Protein AF-A0A811S651-F1 (afdb_monomer)

Organism: NCBI:txid422564

Secondary structure (DSSP, 8-state):
--PPPPPPPTHHHHHHHHHHHHH--HHHHHHHTT-SS--GGG--S-TT----SS-TT----EEETTSS---THHHHS--EEESHHHHHT--TTHHHHHHHHHH-

Sequence (104 aa):
MASPSPPAPQSDSAALLKAFDEARTGVRGLVESGLSSVPALFVHPDPYASAPLAPPGVSIPVVDLSLPAPAAARSWGFFHLVNHHQALGVPEDYPARALDAVRA

pLDDT: mean 79.74, std 15.08, range [36.06, 96.38]

Radius of gyration: 23.21 Å; Cα contacts (8 Å, |Δi|>4): 52; chains: 1; bounding box: 54×46×49 Å

Foldseek 3Di:
DDDDDDDDDPPVLVVVVVVQVVVVPPVVVVVVVPDPDDDPNPDDPCPPPDDPPDDPPDDAAEAEPVDPDDPSCVPPVTHHYPPVCVVVVHDPCVVVVVVVVVVD

Structure (mmCIF, N/CA/C/O backbone):
data_AF-A0A811S651-F1
#
_entry.id   AF-A0A811S651-F1
#
loop_
_atom_site.group_PDB
_atom_site.id
_atom_site.type_symbol
_atom_site.label_atom_id
_atom_site.label_alt_id
_atom_site.label_comp_id
_atom_site.label_asym_id
_atom_site.label_entity_id
_atom_site.label_seq_id
_atom_site.pdbx_PDB_ins_code
_atom_site.Cartn_x
_atom_site.Cartn_y
_atom_site.Cartn_z
_atom_site.occupancy
_atom_site.B_iso_or_equiv
_atom_site.auth_seq_id
_atom_site.auth_comp_id
_atom_site.auth_asym_id
_atom_site.auth_atom_id
_atom_site.pdbx_PDB_model_num
ATOM 1 N N . MET A 1 1 ? -33.398 30.312 25.532 1.00 36.06 1 MET A N 1
ATOM 2 C CA . MET A 1 1 ? -32.119 30.079 26.234 1.00 36.06 1 MET A CA 1
ATOM 3 C C . MET A 1 1 ? -31.648 28.688 25.843 1.00 36.06 1 MET A C 1
ATOM 5 O O . MET A 1 1 ? -32.164 27.722 26.383 1.00 36.06 1 MET A O 1
ATOM 9 N N . ALA A 1 2 ? -30.810 28.572 24.810 1.00 37.16 2 ALA A N 1
ATOM 10 C CA . ALA A 1 2 ? -30.252 27.287 24.390 1.00 37.16 2 ALA A CA 1
ATOM 11 C C . ALA A 1 2 ? -28.944 27.072 25.157 1.00 37.16 2 ALA A C 1
ATOM 13 O O . ALA A 1 2 ? -28.022 27.877 25.035 1.00 37.16 2 ALA A O 1
ATOM 14 N N . SER A 1 3 ? -28.908 26.048 26.004 1.00 37.72 3 SER A N 1
ATOM 15 C CA . SER A 1 3 ? -27.711 25.658 26.746 1.00 37.72 3 SER A CA 1
ATOM 16 C C . SER A 1 3 ? -26.603 25.214 25.778 1.00 37.72 3 SER A C 1
ATOM 18 O O . SER A 1 3 ? -26.912 24.574 24.771 1.00 37.72 3 SER A O 1
ATOM 20 N N . PRO A 1 4 ? -25.325 25.527 26.053 1.00 47.78 4 PRO A N 1
ATOM 21 C CA . PRO A 1 4 ? -24.215 25.089 25.215 1.00 47.78 4 PRO A CA 1
ATOM 22 C C . PRO A 1 4 ? -24.017 23.571 25.329 1.00 47.78 4 PRO A C 1
ATOM 24 O O . PRO A 1 4 ? -24.003 23.014 26.426 1.00 47.78 4 PRO A O 1
ATOM 27 N N . SER A 1 5 ? -23.869 22.910 24.179 1.00 43.56 5 SER A N 1
ATOM 28 C CA . SER A 1 5 ? -23.508 21.492 24.078 1.00 43.56 5 SER A CA 1
ATOM 29 C C . SER A 1 5 ? -22.114 21.257 24.687 1.00 43.56 5 SER A C 1
ATOM 31 O O . SER A 1 5 ? -21.223 22.077 24.446 1.00 43.56 5 SER A O 1
ATOM 33 N N . PRO A 1 6 ? -21.885 20.177 25.458 1.00 52.59 6 PRO A N 1
ATOM 34 C CA . PRO A 1 6 ? -20.571 19.900 26.030 1.00 52.59 6 PRO A CA 1
ATOM 35 C C . PRO A 1 6 ? -19.546 19.563 24.928 1.00 52.59 6 PRO A C 1
ATOM 37 O O . PRO A 1 6 ? -19.910 18.941 23.925 1.00 52.59 6 PRO A O 1
ATOM 40 N N . PRO A 1 7 ? -18.269 19.957 25.091 1.00 48.88 7 PRO A N 1
ATOM 41 C CA . PRO A 1 7 ? -17.207 19.582 24.163 1.00 48.88 7 PRO A CA 1
ATOM 42 C C . PRO A 1 7 ? -16.978 18.062 24.204 1.00 48.88 7 PRO A C 1
ATOM 44 O O . PRO A 1 7 ? -16.914 17.467 25.278 1.00 48.88 7 PRO A O 1
ATOM 47 N N . ALA A 1 8 ? -16.870 17.438 23.028 1.00 48.66 8 ALA A N 1
ATOM 48 C CA . ALA A 1 8 ? -16.589 16.009 22.874 1.00 48.66 8 ALA A CA 1
ATOM 49 C C . ALA A 1 8 ? -15.232 15.613 23.517 1.00 48.66 8 ALA A C 1
ATOM 51 O O . ALA A 1 8 ? -14.325 16.448 23.605 1.00 48.66 8 ALA A O 1
ATOM 52 N N . PRO A 1 9 ? -15.081 14.362 23.990 1.00 45.81 9 PRO A N 1
ATOM 53 C CA . PRO A 1 9 ? -14.119 13.994 25.026 1.00 45.81 9 PRO A CA 1
ATOM 54 C C . PRO A 1 9 ? -12.695 13.806 24.484 1.00 45.81 9 PRO A C 1
ATOM 56 O O . PRO A 1 9 ? -12.425 12.916 23.685 1.00 45.81 9 PRO A O 1
ATOM 59 N N . GLN A 1 10 ? -11.742 14.586 24.998 1.00 50.84 10 GLN A N 1
ATOM 60 C CA . GLN A 1 10 ? -10.304 14.283 24.885 1.00 50.84 10 GLN A CA 1
ATOM 61 C C . GLN A 1 10 ? -9.871 13.118 25.798 1.00 50.84 10 GLN A C 1
ATOM 63 O O . GLN A 1 10 ? -8.796 12.554 25.608 1.00 50.84 10 GLN A O 1
ATOM 68 N N . SER A 1 11 ? -10.702 12.741 26.777 1.00 54.72 11 SER A N 1
ATOM 69 C CA . SER A 1 11 ? -10.440 11.670 27.748 1.00 54.72 11 SER A CA 1
ATOM 70 C C . SER A 1 11 ? -10.438 10.265 27.141 1.00 54.72 11 SER A C 1
ATOM 72 O O . SER A 1 11 ? -9.802 9.367 27.691 1.00 54.72 11 SER A O 1
ATOM 74 N N . ASP A 1 12 ? -11.096 10.072 25.997 1.00 71.31 12 ASP A N 1
ATOM 75 C CA . ASP A 1 12 ? -11.376 8.731 25.477 1.00 71.31 12 ASP A CA 1
ATOM 76 C C . ASP A 1 12 ? -10.252 8.224 24.559 1.00 71.31 12 ASP A C 1
ATOM 78 O O . ASP A 1 12 ? -9.875 7.054 24.621 1.00 71.31 12 ASP A O 1
ATOM 82 N N . SER A 1 13 ? -9.624 9.103 23.769 1.00 79.00 13 SER A N 1
ATOM 83 C CA . SER A 1 13 ? -8.545 8.713 22.847 1.00 79.00 13 SER A CA 1
ATOM 84 C C . SER A 1 13 ? -7.288 8.219 23.567 1.00 79.00 13 SER A C 1
ATOM 86 O O . SER A 1 13 ? -6.671 7.250 23.129 1.00 79.00 13 SER A O 1
ATOM 88 N N . ALA A 1 14 ? -6.914 8.847 24.687 1.00 85.56 14 ALA A N 1
ATOM 89 C CA . ALA A 1 14 ? -5.739 8.445 25.463 1.00 85.56 14 ALA A CA 1
ATOM 90 C C . ALA A 1 14 ? -5.928 7.069 26.129 1.00 85.56 14 ALA A C 1
ATOM 92 O O . ALA A 1 14 ? -4.997 6.264 26.167 1.00 85.56 14 ALA A O 1
ATOM 93 N N . ALA A 1 15 ? -7.138 6.777 26.617 1.00 86.81 15 ALA A N 1
ATOM 94 C CA . ALA A 1 15 ? -7.475 5.473 27.180 1.00 86.81 15 ALA A CA 1
ATOM 95 C C . ALA A 1 15 ? -7.492 4.373 26.104 1.00 86.81 15 ALA A C 1
ATOM 97 O O . ALA A 1 15 ? -6.963 3.287 26.334 1.00 86.81 15 ALA A O 1
ATOM 98 N N . LEU A 1 16 ? -8.035 4.669 24.916 1.00 84.62 16 LEU A N 1
ATOM 99 C CA . LEU A 1 16 ? -8.029 3.753 23.770 1.00 84.62 16 LEU A CA 1
ATOM 100 C C . LEU A 1 16 ? -6.608 3.436 23.287 1.00 84.62 16 LEU A C 1
ATOM 102 O O . LEU A 1 16 ? -6.308 2.273 23.027 1.00 84.62 16 LEU A O 1
ATOM 106 N N . LEU A 1 17 ? -5.731 4.442 23.205 1.00 88.62 17 LEU A N 1
ATOM 107 C CA . LEU A 1 17 ? -4.323 4.246 22.850 1.00 88.62 17 LEU A CA 1
ATOM 108 C C . LEU A 1 17 ? -3.613 3.353 23.869 1.00 88.62 17 LEU A C 1
ATOM 110 O O . LEU A 1 17 ? -2.964 2.384 23.491 1.00 88.62 17 LEU A O 1
ATOM 114 N N . LYS A 1 18 ? -3.804 3.626 25.163 1.00 90.38 18 LYS A N 1
ATOM 115 C CA . LYS A 1 18 ? -3.219 2.807 26.225 1.00 90.38 18 LYS A CA 1
ATOM 116 C C . LYS A 1 18 ? -3.680 1.349 26.143 1.00 90.38 18 LYS A C 1
ATOM 118 O O . LYS A 1 18 ? -2.847 0.453 26.204 1.00 90.38 18 LYS A O 1
ATOM 123 N N . ALA A 1 19 ? -4.981 1.109 25.975 1.00 87.75 19 ALA A N 1
ATOM 124 C CA . ALA A 1 19 ? -5.522 -0.243 25.854 1.00 87.75 19 ALA A CA 1
ATOM 125 C C . ALA A 1 19 ? -4.991 -0.976 24.607 1.00 87.75 19 ALA A C 1
ATOM 127 O O . ALA A 1 19 ? -4.708 -2.173 24.666 1.00 87.75 19 ALA A O 1
ATOM 1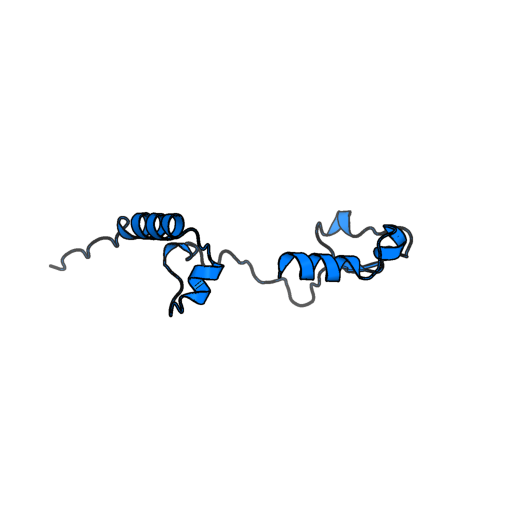28 N N . PHE A 1 20 ? -4.822 -0.261 23.491 1.00 89.88 20 PHE A N 1
ATOM 129 C CA . PHE A 1 20 ? -4.220 -0.800 22.272 1.00 89.88 20 PHE A CA 1
ATOM 130 C C . PHE A 1 20 ? -2.748 -1.191 22.480 1.00 89.88 20 PHE A C 1
ATOM 132 O O . PHE A 1 20 ? -2.353 -2.308 22.137 1.00 89.88 20 PHE A O 1
ATOM 139 N N . ASP A 1 21 ? -1.956 -0.312 23.096 1.00 91.38 21 ASP A N 1
ATOM 140 C CA . ASP A 1 21 ? -0.542 -0.566 23.386 1.00 91.38 21 ASP A CA 1
ATOM 141 C C . ASP A 1 21 ? -0.363 -1.718 24.393 1.00 91.38 21 ASP A C 1
ATOM 143 O O . ASP A 1 21 ? 0.528 -2.557 24.236 1.00 91.38 21 ASP A O 1
ATOM 147 N N . GLU A 1 22 ? -1.229 -1.803 25.409 1.00 94.25 22 GLU A N 1
ATOM 148 C CA . GLU A 1 22 ? -1.232 -2.882 26.407 1.00 94.25 22 GLU A CA 1
ATOM 149 C C . GLU A 1 22 ? -1.606 -4.242 25.806 1.00 94.25 22 GLU A C 1
ATOM 151 O O . GLU A 1 22 ? -1.046 -5.259 26.222 1.00 94.25 22 GLU A O 1
ATOM 156 N N . ALA A 1 23 ? -2.489 -4.275 24.801 1.00 90.50 23 ALA A N 1
ATOM 157 C CA . ALA A 1 23 ? -2.843 -5.508 24.103 1.00 90.50 23 ALA A CA 1
ATOM 158 C C . ALA A 1 23 ? -1.646 -6.116 23.352 1.00 90.50 23 ALA A C 1
ATOM 160 O O . ALA A 1 23 ? -1.577 -7.335 23.202 1.00 90.50 23 ALA A O 1
ATOM 161 N N . ARG A 1 24 ? -0.691 -5.291 22.888 1.00 91.50 24 ARG A N 1
ATOM 162 C CA . ARG A 1 24 ? 0.521 -5.710 22.147 1.00 91.50 24 ARG A CA 1
ATOM 163 C C . ARG A 1 24 ? 0.252 -6.608 20.931 1.00 91.50 24 ARG A C 1
ATOM 165 O O . ARG A 1 24 ? 1.141 -7.319 20.470 1.00 91.50 24 ARG A O 1
ATOM 172 N N . THR A 1 25 ? -0.961 -6.568 20.393 1.00 90.06 25 THR A N 1
ATOM 173 C CA . THR A 1 25 ? -1.385 -7.368 19.236 1.00 90.06 25 THR A CA 1
ATOM 174 C C . THR A 1 25 ? -1.236 -6.620 17.907 1.00 90.06 25 THR A C 1
ATOM 176 O O . THR A 1 25 ? -1.318 -7.220 16.833 1.00 90.06 25 THR A O 1
ATOM 179 N N . GLY A 1 26 ? -1.014 -5.303 17.969 1.00 90.31 26 GLY A N 1
ATOM 180 C CA . GLY A 1 26 ? -0.958 -4.426 16.804 1.00 90.31 26 GLY A CA 1
ATOM 181 C C . GLY A 1 26 ? -2.291 -4.338 16.052 1.00 90.31 26 GLY A C 1
ATOM 182 O O . GLY A 1 26 ? -3.326 -4.849 16.479 1.00 90.31 26 GLY A O 1
ATOM 183 N N . VAL A 1 27 ? -2.273 -3.687 14.885 1.00 92.25 27 VAL A N 1
ATOM 184 C CA . VAL A 1 27 ? -3.488 -3.497 14.067 1.00 92.25 27 VAL A CA 1
ATOM 185 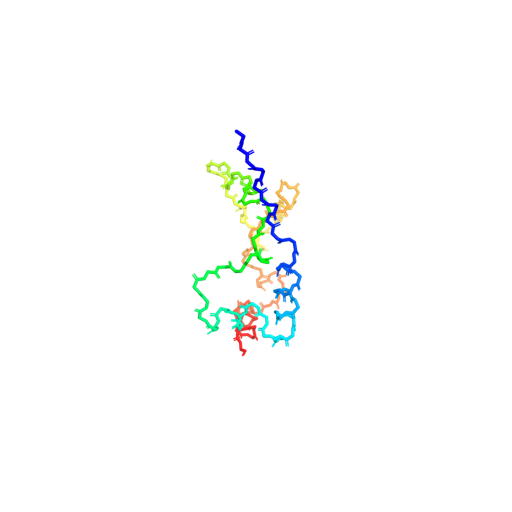C C . VAL A 1 27 ? -3.994 -4.826 13.492 1.00 92.25 27 VAL A C 1
ATOM 187 O O . VAL A 1 27 ? -5.196 -4.995 13.317 1.00 92.25 27 VAL A O 1
ATOM 190 N N . ARG A 1 28 ? -3.109 -5.806 13.256 1.00 90.50 28 ARG A N 1
ATOM 191 C CA . ARG A 1 28 ? -3.519 -7.141 12.796 1.00 90.50 28 ARG A CA 1
ATOM 192 C C . ARG A 1 28 ? -4.441 -7.824 13.807 1.00 90.50 28 ARG A C 1
ATOM 194 O O . ARG A 1 28 ? -5.548 -8.199 13.439 1.00 90.50 28 ARG A O 1
ATOM 201 N N . GLY A 1 29 ? -4.032 -7.926 15.073 1.00 89.81 29 GLY A N 1
ATOM 202 C CA . GLY A 1 29 ? -4.886 -8.540 16.092 1.00 89.81 29 GLY A CA 1
ATOM 203 C C . GLY A 1 29 ? -6.135 -7.713 16.407 1.00 89.81 29 GLY A C 1
ATOM 204 O O . GLY A 1 29 ? -7.174 -8.267 16.755 1.00 89.81 29 GLY A O 1
ATOM 205 N N . LEU A 1 30 ? -6.072 -6.392 16.210 1.00 89.81 30 LEU A N 1
ATOM 206 C CA . LEU A 1 30 ? -7.245 -5.523 16.266 1.00 89.81 30 LEU A CA 1
ATOM 207 C C . LEU A 1 30 ? -8.280 -5.903 15.188 1.00 89.81 30 LEU A C 1
ATOM 209 O O . LEU A 1 30 ? -9.462 -6.033 15.498 1.00 89.81 30 LEU A O 1
ATOM 213 N N . VAL A 1 31 ? -7.847 -6.149 13.949 1.00 90.12 31 VAL A N 1
ATOM 214 C CA . VAL A 1 31 ? -8.723 -6.617 12.857 1.00 90.12 31 VAL A CA 1
ATOM 215 C C . VAL A 1 31 ? -9.260 -8.024 13.136 1.00 90.12 31 VAL A C 1
ATOM 217 O O . VAL A 1 31 ? -10.458 -8.262 12.999 1.00 90.12 31 VAL A O 1
ATOM 220 N N . GLU A 1 32 ? -8.403 -8.945 13.581 1.00 91.50 32 GLU A N 1
ATOM 221 C CA . GLU A 1 32 ? -8.784 -10.330 13.900 1.00 91.50 32 GLU A CA 1
ATOM 222 C C . GLU A 1 32 ? -9.777 -10.426 15.076 1.00 91.50 32 GLU A C 1
ATOM 2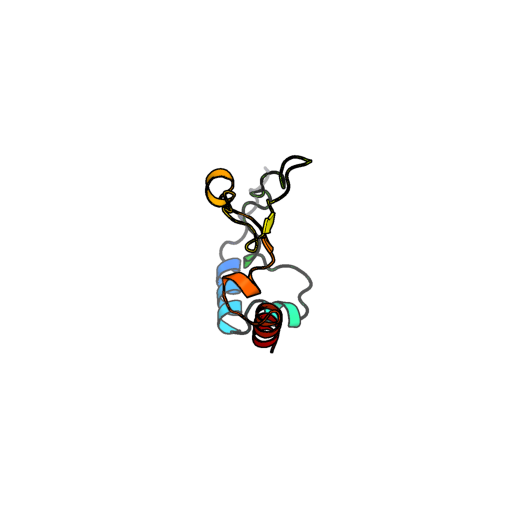24 O O . GLU A 1 32 ? -10.548 -11.381 15.145 1.00 91.50 32 GLU A O 1
ATOM 229 N N . SER A 1 33 ? -9.833 -9.419 15.960 1.00 87.88 33 SER A N 1
ATOM 230 C CA . SER A 1 33 ? -10.812 -9.350 17.060 1.00 87.88 33 SER A CA 1
ATOM 231 C C . SER A 1 33 ? -12.266 -9.125 16.611 1.00 87.88 33 SER A C 1
ATOM 233 O O . SER A 1 33 ? -13.182 -9.232 17.426 1.00 87.88 33 SER A O 1
ATOM 235 N N . GLY A 1 34 ? -12.497 -8.841 15.322 1.00 88.94 34 GLY A N 1
ATOM 236 C CA . GLY A 1 34 ? -13.840 -8.724 14.749 1.00 88.94 34 GLY A CA 1
ATOM 237 C C . GLY A 1 34 ? -14.513 -7.370 14.980 1.00 88.94 34 GLY A C 1
ATOM 238 O O . GLY A 1 34 ? -15.740 -7.293 15.035 1.00 88.94 34 GLY A O 1
ATOM 239 N N . LEU A 1 35 ? -13.733 -6.295 15.127 1.00 85.88 35 LEU A N 1
ATOM 240 C CA . LEU A 1 35 ? -14.272 -4.944 15.286 1.00 85.88 35 LEU A CA 1
ATOM 241 C C . LEU A 1 35 ? -15.160 -4.531 14.108 1.00 85.88 35 LEU A C 1
ATOM 243 O O . LEU A 1 35 ? -14.793 -4.664 12.943 1.00 85.88 35 LEU A O 1
ATOM 247 N N . SER A 1 36 ? -16.317 -3.953 14.430 1.00 87.31 36 SER A N 1
ATOM 248 C CA . SER A 1 36 ? -17.305 -3.486 13.452 1.00 87.31 36 SER A CA 1
ATOM 249 C C . SER A 1 36 ? -17.004 -2.098 12.878 1.00 87.31 36 SER A C 1
ATOM 251 O O . SER A 1 36 ? -17.592 -1.709 11.872 1.00 87.31 36 SER A O 1
ATOM 253 N N . SER A 1 37 ? -16.137 -1.321 13.530 1.00 87.12 37 SER A N 1
ATOM 254 C CA . SER A 1 37 ? -15.823 0.059 13.152 1.00 87.12 37 SER A CA 1
ATOM 255 C C . SER A 1 37 ? -14.379 0.417 13.480 1.00 87.12 37 SER A C 1
ATOM 257 O O . SER A 1 37 ? -13.839 -0.042 14.487 1.00 87.12 37 SER A O 1
ATOM 259 N N . VAL A 1 38 ? -13.783 1.294 12.668 1.00 87.00 38 VAL A N 1
ATOM 260 C CA . VAL A 1 38 ? -12.434 1.830 12.893 1.00 87.00 38 VAL A CA 1
ATOM 261 C C . VAL A 1 38 ? -12.420 2.656 14.188 1.00 87.00 38 VAL A C 1
ATOM 263 O O . VAL A 1 38 ? -13.197 3.607 14.294 1.00 87.00 38 VAL A O 1
ATOM 266 N N . PRO A 1 39 ? -11.567 2.330 15.179 1.00 86.56 39 PRO A N 1
ATOM 267 C CA . PRO A 1 39 ? -11.460 3.125 16.399 1.00 86.56 39 PRO A CA 1
ATOM 268 C C . PRO A 1 39 ? -11.042 4.567 16.107 1.00 86.56 39 PRO A C 1
ATOM 270 O O . PRO A 1 39 ? -10.211 4.809 15.233 1.00 86.56 39 PRO A O 1
ATOM 273 N N . ALA A 1 40 ? -11.554 5.517 16.896 1.00 86.56 40 ALA A N 1
ATOM 274 C CA . ALA A 1 40 ? -11.276 6.948 16.736 1.00 86.56 40 ALA A CA 1
ATOM 275 C C . ALA A 1 40 ? -9.771 7.287 16.721 1.00 86.56 40 ALA A C 1
ATOM 277 O O . ALA A 1 40 ? -9.368 8.242 16.067 1.00 86.56 40 ALA A O 1
ATOM 278 N N . LEU A 1 41 ? -8.939 6.466 17.376 1.00 87.75 41 LEU A N 1
ATOM 279 C CA . LEU A 1 41 ? -7.477 6.567 17.358 1.00 87.75 41 LEU A CA 1
ATOM 280 C C . LEU A 1 41 ? -6.870 6.538 15.941 1.00 87.75 41 LEU A C 1
ATOM 282 O O . LEU A 1 41 ? -5.841 7.164 15.710 1.00 87.75 41 LEU A O 1
ATOM 286 N N . PHE A 1 42 ? -7.488 5.816 15.001 1.00 88.38 42 PHE A N 1
ATOM 287 C CA . PHE A 1 42 ? -6.991 5.650 13.629 1.00 88.38 42 PHE A CA 1
ATOM 288 C C . PHE A 1 42 ? -7.642 6.610 12.628 1.00 88.38 42 PHE A C 1
ATOM 290 O O . PHE A 1 42 ? -7.328 6.569 11.438 1.00 88.38 42 PHE A O 1
ATOM 297 N N . VAL 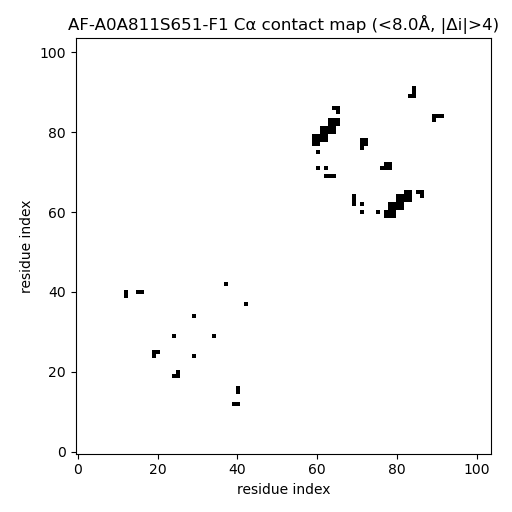A 1 43 ? -8.561 7.465 13.080 1.00 86.38 43 VAL A N 1
ATOM 298 C CA . VAL A 1 43 ? -9.230 8.428 12.208 1.00 86.38 43 VAL A CA 1
ATOM 299 C C . VAL A 1 43 ? -8.318 9.634 12.027 1.00 86.38 43 VAL A C 1
ATOM 301 O O . VAL A 1 43 ? -8.049 10.376 12.970 1.00 86.38 43 VAL A O 1
ATOM 304 N N . HIS A 1 44 ? -7.837 9.832 10.799 1.00 83.94 44 HIS A N 1
ATOM 305 C CA . HIS A 1 44 ? -7.047 11.010 10.467 1.00 83.94 44 HIS A CA 1
ATOM 306 C C . HIS A 1 44 ? -7.923 12.274 10.598 1.00 83.94 44 HIS A C 1
ATOM 308 O O . HIS A 1 44 ? -9.044 12.281 10.083 1.00 83.94 44 HIS A O 1
ATOM 314 N N . PRO A 1 45 ? -7.444 13.347 11.259 1.00 82.38 45 PRO A N 1
ATOM 315 C CA . PRO A 1 45 ? -8.234 14.563 11.479 1.00 82.38 45 PRO A CA 1
ATOM 316 C C . PRO A 1 45 ? -8.595 15.289 10.177 1.00 82.38 45 PRO A C 1
ATOM 318 O O . PRO A 1 45 ? -9.592 16.004 10.128 1.00 82.38 45 PRO A O 1
ATOM 321 N N . ASP A 1 46 ? -7.806 15.079 9.123 1.00 81.31 46 ASP A N 1
ATOM 322 C CA . ASP A 1 46 ? -8.116 15.510 7.763 1.00 81.31 46 ASP A CA 1
ATOM 323 C C . ASP A 1 46 ? -8.364 14.282 6.866 1.00 81.31 46 ASP A C 1
ATOM 325 O O . ASP A 1 46 ? -7.406 13.716 6.328 1.00 81.31 46 ASP A O 1
ATOM 329 N N . PRO A 1 47 ? -9.618 13.825 6.708 1.00 64.19 47 PRO A N 1
ATOM 330 C CA . PRO A 1 47 ? -9.934 12.669 5.872 1.00 64.19 47 PRO A CA 1
ATOM 331 C C . PRO A 1 47 ? -9.721 12.932 4.368 1.00 64.19 47 PRO A C 1
ATOM 333 O O . PRO A 1 47 ? -9.809 11.992 3.581 1.00 64.19 47 PRO A O 1
ATOM 336 N N . TYR A 1 48 ? -9.425 14.178 3.965 1.00 58.50 48 TYR A N 1
ATOM 337 C CA . TYR A 1 48 ? -9.285 14.614 2.573 1.00 58.50 48 TYR A CA 1
ATOM 338 C C . TYR A 1 48 ? -7.926 15.253 2.252 1.00 58.50 48 TYR A C 1
ATOM 340 O O . TYR A 1 48 ? -7.769 15.827 1.175 1.00 58.50 48 TYR A O 1
ATOM 348 N N . ALA A 1 49 ? -6.901 15.076 3.095 1.00 57.06 49 ALA A N 1
ATOM 349 C CA . ALA A 1 49 ? -5.523 15.467 2.761 1.00 57.06 49 ALA A CA 1
ATOM 350 C C . ALA A 1 49 ? -4.999 14.786 1.474 1.00 57.06 49 ALA A C 1
ATOM 352 O O . ALA A 1 49 ? -3.959 15.154 0.925 1.00 57.06 49 ALA A O 1
ATOM 353 N N . SER A 1 50 ? -5.722 13.782 0.971 1.00 61.50 50 SER A N 1
ATOM 354 C CA . SER A 1 50 ? -5.542 13.237 -0.367 1.00 61.50 50 SER A CA 1
ATOM 355 C C . SER A 1 50 ? -6.011 14.251 -1.413 1.00 61.50 50 SER A C 1
ATOM 357 O O . SER A 1 50 ? -7.183 14.300 -1.787 1.00 61.50 50 SER A O 1
ATOM 359 N N . ALA A 1 51 ? -5.063 15.040 -1.920 1.00 64.12 51 ALA A N 1
ATOM 360 C CA . ALA A 1 51 ? -5.202 15.705 -3.210 1.00 64.12 51 ALA A CA 1
ATOM 361 C C . ALA A 1 51 ? -5.719 14.703 -4.271 1.00 64.12 51 ALA A C 1
ATOM 363 O O . ALA A 1 51 ? -5.487 13.497 -4.127 1.00 64.12 51 ALA A O 1
ATOM 364 N N . PRO A 1 52 ? -6.404 15.168 -5.335 1.00 66.06 52 PRO A N 1
ATOM 365 C CA . PRO A 1 52 ? -6.906 14.294 -6.391 1.00 66.06 52 PRO A CA 1
ATOM 366 C C . PRO A 1 52 ? -5.845 13.275 -6.822 1.00 66.06 52 PRO A C 1
ATOM 368 O O . PRO A 1 52 ? -4.702 13.656 -7.089 1.00 66.06 52 PRO A O 1
ATOM 371 N N . LEU A 1 53 ? -6.229 11.994 -6.858 1.00 67.44 53 LEU A N 1
ATOM 372 C CA . LEU A 1 53 ? -5.401 10.854 -7.267 1.00 67.44 53 LEU A CA 1
ATOM 373 C C . LEU A 1 53 ? -5.007 10.991 -8.743 1.00 67.44 53 LEU A C 1
ATOM 375 O O . LEU A 1 53 ? -5.600 10.357 -9.604 1.00 67.44 53 LEU A O 1
ATOM 379 N N . ALA A 1 54 ? -4.011 11.841 -8.990 1.00 70.69 54 ALA A N 1
ATOM 380 C CA . ALA A 1 54 ? -3.443 12.224 -10.277 1.00 70.69 54 ALA A CA 1
ATOM 381 C C . ALA A 1 54 ? -4.456 12.764 -11.325 1.00 70.69 54 ALA A C 1
ATOM 383 O O . ALA A 1 54 ? -5.623 12.380 -11.379 1.00 70.69 54 ALA A O 1
ATOM 384 N N . PRO A 1 55 ? -4.039 13.686 -12.209 1.00 75.12 55 PRO A N 1
ATOM 385 C CA . PRO A 1 55 ? -4.841 14.040 -13.374 1.00 75.12 55 PRO A CA 1
ATOM 386 C C . PRO A 1 55 ? -5.120 12.807 -14.257 1.00 75.12 55 PRO A C 1
ATOM 388 O O . PRO A 1 55 ? -4.253 11.934 -14.375 1.00 75.12 55 PRO A O 1
ATOM 391 N N . PRO A 1 56 ? -6.280 12.737 -14.935 1.00 77.00 56 PRO A N 1
ATOM 392 C CA . PRO A 1 56 ? -6.551 11.686 -15.910 1.00 77.00 56 PRO A CA 1
ATOM 393 C C . PRO A 1 56 ? -5.427 11.591 -16.950 1.00 77.00 56 PRO A C 1
ATOM 395 O O . PRO A 1 56 ? -5.018 12.599 -17.522 1.00 77.00 56 PRO A O 1
ATOM 398 N N . GLY A 1 57 ? -4.926 10.379 -17.193 1.00 78.06 57 GLY A N 1
ATOM 399 C CA . GLY A 1 57 ? -3.844 10.132 -18.154 1.00 78.06 57 GLY A CA 1
ATOM 400 C C . GLY A 1 57 ? -2.427 10.257 -17.587 1.00 78.06 57 GLY A C 1
ATOM 401 O O . GLY A 1 57 ? -1.469 9.996 -18.310 1.00 78.06 57 GLY A O 1
ATOM 402 N N . VAL A 1 58 ? -2.270 10.594 -16.304 1.00 80.06 58 VAL A N 1
ATOM 403 C CA . VAL A 1 58 ? -0.975 10.501 -15.622 1.00 80.06 58 VAL A CA 1
ATOM 404 C C . VAL A 1 58 ? -0.799 9.084 -15.081 1.00 80.06 58 VAL A C 1
ATOM 406 O O . VAL A 1 58 ? -1.581 8.617 -14.256 1.00 80.06 58 VAL A O 1
ATOM 409 N N . SER A 1 59 ? 0.241 8.400 -15.551 1.00 85.19 59 SER A N 1
ATOM 410 C CA . SER A 1 59 ? 0.671 7.098 -15.040 1.00 85.19 59 SER A CA 1
ATOM 411 C C . SER A 1 59 ? 2.106 7.192 -14.541 1.00 85.19 59 SER A C 1
ATOM 413 O O . SER A 1 59 ? 2.905 7.968 -15.068 1.00 85.19 59 SER A O 1
ATOM 415 N N . ILE A 1 60 ? 2.423 6.405 -13.516 1.00 87.56 60 ILE A N 1
ATOM 416 C CA . ILE A 1 60 ? 3.779 6.299 -12.986 1.00 87.56 60 ILE A CA 1
ATOM 417 C C . ILE A 1 60 ? 4.668 5.663 -14.072 1.00 87.56 60 ILE A C 1
ATOM 419 O O . ILE A 1 60 ? 4.315 4.600 -14.589 1.00 87.56 60 ILE A O 1
ATOM 423 N N . PRO A 1 61 ? 5.821 6.262 -14.423 1.00 89.06 61 PRO A N 1
ATOM 424 C CA . PRO A 1 61 ? 6.692 5.727 -15.464 1.00 89.06 61 PRO A CA 1
ATOM 425 C C . PRO A 1 61 ? 7.186 4.323 -15.143 1.00 89.06 61 PRO A C 1
ATOM 427 O O . PRO A 1 61 ? 7.455 4.009 -13.985 1.00 89.06 61 PRO A O 1
ATOM 430 N N . VAL A 1 62 ? 7.392 3.513 -16.178 1.00 90.06 62 VAL A N 1
ATOM 431 C CA . VAL A 1 62 ? 8.031 2.198 -16.073 1.00 90.06 62 VAL A CA 1
ATOM 432 C C . VAL A 1 62 ? 9.434 2.280 -16.665 1.00 90.06 62 VAL A C 1
ATOM 434 O O . VAL A 1 62 ? 9.628 2.803 -17.760 1.00 90.06 62 VAL A O 1
ATOM 437 N N . VAL A 1 63 ? 10.413 1.766 -15.929 1.00 89.50 63 VAL A N 1
A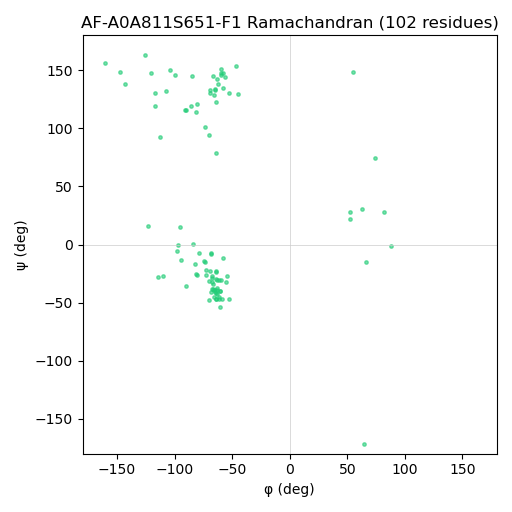TOM 438 C CA . VAL A 1 63 ? 11.831 1.784 -16.270 1.00 89.50 63 VAL A CA 1
ATOM 439 C C . VAL A 1 63 ? 12.330 0.358 -16.439 1.00 89.50 63 VAL A C 1
ATOM 441 O O . VAL A 1 63 ? 12.321 -0.427 -15.491 1.00 89.50 63 VAL A O 1
ATOM 444 N N . ASP A 1 64 ? 12.805 0.049 -17.639 1.00 88.88 64 ASP A N 1
ATOM 445 C CA . ASP A 1 64 ? 13.444 -1.222 -17.959 1.00 88.88 64 ASP A CA 1
ATOM 446 C C . ASP A 1 64 ? 14.959 -1.130 -17.739 1.00 88.88 64 ASP A C 1
ATOM 448 O O . ASP A 1 64 ? 15.643 -0.357 -18.410 1.00 88.88 64 ASP A O 1
ATOM 452 N N . LEU A 1 65 ? 15.483 -1.910 -16.788 1.00 87.25 65 LEU A N 1
ATOM 453 C CA . LEU A 1 65 ? 16.918 -1.936 -16.485 1.00 87.25 65 LEU A CA 1
ATOM 454 C C . LEU A 1 65 ? 17.759 -2.759 -17.463 1.00 87.25 65 LEU A C 1
ATOM 456 O O . LEU A 1 65 ? 18.985 -2.710 -17.382 1.00 87.25 65 LEU A O 1
ATOM 460 N N . SER A 1 66 ? 17.138 -3.492 -18.386 1.00 85.25 66 SER A N 1
ATOM 461 C CA . SER A 1 66 ? 17.866 -4.151 -19.475 1.00 85.25 66 SER A CA 1
ATOM 462 C C . SER A 1 66 ? 18.331 -3.163 -20.555 1.00 85.25 66 SER A C 1
ATOM 464 O O . SER A 1 66 ? 19.194 -3.497 -21.368 1.00 85.25 66 SER A O 1
ATOM 466 N N . LEU A 1 67 ? 17.795 -1.934 -20.560 1.00 83.56 67 LEU A N 1
ATOM 467 C CA . LEU A 1 67 ? 18.100 -0.903 -21.550 1.00 83.56 67 LEU A CA 1
ATOM 468 C C . LEU A 1 67 ? 19.128 0.122 -21.026 1.00 83.56 67 LEU A C 1
ATOM 470 O O . LEU A 1 67 ? 19.113 0.484 -19.846 1.00 83.56 67 LEU A O 1
ATOM 474 N N . PRO A 1 68 ? 20.014 0.654 -21.890 1.00 71.56 68 PRO A N 1
ATOM 475 C CA . PRO A 1 68 ? 20.961 1.694 -21.502 1.00 71.56 68 PRO A CA 1
ATOM 476 C C . PRO A 1 68 ? 20.250 3.035 -21.227 1.00 71.56 68 PRO A C 1
ATOM 478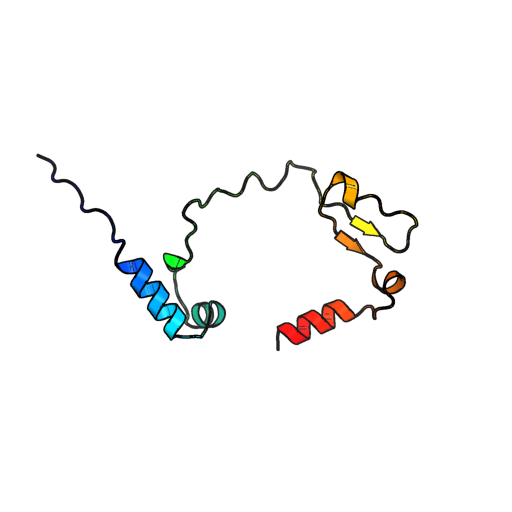 O O . PRO A 1 68 ? 19.512 3.540 -22.068 1.00 71.56 68 PRO A O 1
ATOM 481 N N . ALA A 1 69 ? 20.556 3.639 -20.071 1.00 64.50 69 ALA A N 1
ATOM 482 C CA . ALA A 1 69 ? 20.145 4.977 -19.606 1.00 64.50 69 ALA A CA 1
ATOM 483 C C . ALA A 1 69 ? 18.675 5.166 -19.142 1.00 64.50 69 ALA A C 1
ATOM 485 O O . ALA A 1 69 ? 17.896 5.884 -19.774 1.00 64.50 69 ALA A O 1
ATOM 486 N N . PRO A 1 70 ? 18.305 4.657 -17.953 1.00 63.81 70 PRO A N 1
ATOM 487 C CA . PRO A 1 70 ? 17.023 4.975 -17.328 1.00 63.81 70 PRO A CA 1
ATOM 488 C C . PRO A 1 70 ? 17.001 6.408 -16.751 1.00 63.81 70 PRO A C 1
ATOM 490 O O . PRO A 1 70 ? 17.526 6.669 -15.671 1.00 63.81 70 PRO A O 1
ATOM 493 N N . ALA A 1 71 ? 16.383 7.367 -17.449 1.00 63.84 71 ALA A N 1
ATOM 494 C CA . ALA A 1 71 ? 16.358 8.783 -17.038 1.00 63.84 71 ALA A CA 1
ATOM 495 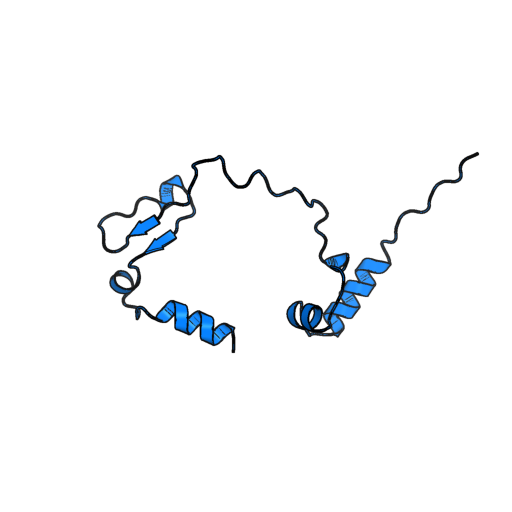C C . ALA A 1 71 ? 15.103 9.224 -16.244 1.00 63.84 71 ALA A C 1
ATOM 497 O O . ALA A 1 71 ? 14.875 10.422 -16.082 1.00 63.84 71 ALA A O 1
ATOM 498 N N . ALA A 1 72 ? 14.293 8.300 -15.715 1.00 66.12 72 ALA A N 1
ATOM 499 C CA . ALA A 1 72 ? 13.027 8.645 -15.046 1.00 66.12 72 ALA A CA 1
ATOM 500 C C . ALA A 1 72 ? 13.203 9.357 -13.688 1.00 66.12 72 ALA A C 1
ATOM 502 O O . ALA A 1 72 ? 12.394 10.216 -13.324 1.00 66.12 72 ALA A O 1
ATOM 503 N N . ALA A 1 73 ? 14.283 9.053 -12.955 1.00 67.12 73 ALA A N 1
ATOM 504 C CA . ALA A 1 73 ? 14.517 9.574 -11.605 1.00 67.12 73 ALA A CA 1
ATOM 505 C C . ALA A 1 73 ? 14.635 11.106 -11.545 1.00 67.12 73 ALA A C 1
ATOM 507 O O . ALA A 1 73 ? 14.253 11.711 -10.548 1.00 67.12 73 ALA A O 1
ATOM 508 N N . ARG A 1 74 ? 15.127 11.744 -12.617 1.00 69.94 74 ARG A N 1
ATOM 509 C CA . ARG A 1 74 ? 15.327 13.203 -12.667 1.00 69.94 74 ARG A CA 1
ATOM 510 C C . ARG A 1 74 ? 14.026 13.997 -12.776 1.00 69.94 74 ARG A C 1
ATOM 512 O O . ARG A 1 74 ? 14.011 15.155 -12.378 1.00 69.94 74 ARG A O 1
ATOM 519 N N . SER A 1 75 ? 12.973 13.404 -13.335 1.00 77.25 75 SER A N 1
ATOM 520 C CA . SER A 1 75 ? 11.742 14.128 -13.685 1.00 77.25 75 SER A CA 1
ATOM 521 C C . SER A 1 75 ? 10.550 13.765 -12.805 1.00 77.25 75 SER A C 1
ATOM 523 O O . SER A 1 75 ? 9.668 14.598 -12.636 1.00 77.25 75 SER A O 1
ATOM 525 N N . TRP A 1 76 ? 10.517 12.550 -12.248 1.00 80.50 76 TRP A N 1
ATOM 526 C CA . TRP A 1 76 ? 9.337 12.043 -11.538 1.00 80.50 76 TRP A CA 1
ATOM 527 C C . TRP A 1 76 ? 9.537 11.821 -10.041 1.00 80.50 76 TRP A C 1
ATOM 529 O O . TRP A 1 76 ? 8.566 11.853 -9.295 1.00 80.50 76 TRP A O 1
ATOM 539 N N . GLY A 1 77 ? 10.760 11.533 -9.585 1.00 83.31 77 GLY A N 1
ATOM 540 C CA . GLY A 1 77 ? 11.019 11.120 -8.197 1.00 83.31 77 GLY A CA 1
ATOM 541 C C . GLY A 1 77 ? 10.430 9.752 -7.799 1.00 83.31 77 GLY A C 1
ATOM 542 O O . GLY A 1 77 ? 10.872 9.184 -6.805 1.00 83.31 77 GLY A O 1
ATOM 543 N N . PHE A 1 78 ? 9.497 9.187 -8.579 1.00 86.44 78 PHE A N 1
ATOM 544 C CA . PHE A 1 78 ? 8.912 7.855 -8.395 1.00 86.44 78 PHE A CA 1
ATOM 545 C C . PHE A 1 78 ? 8.644 7.170 -9.749 1.00 86.44 78 PHE A C 1
ATOM 547 O O . PHE A 1 78 ? 8.194 7.818 -10.694 1.00 86.44 78 PHE A O 1
ATOM 554 N N . PHE A 1 79 ? 8.938 5.872 -9.859 1.00 90.00 79 PHE A N 1
ATOM 555 C CA . PHE A 1 79 ? 8.767 5.065 -11.076 1.00 90.00 79 PHE A CA 1
ATOM 556 C C . PHE A 1 79 ? 8.727 3.564 -10.738 1.00 90.00 79 PHE A C 1
ATOM 558 O O . PHE A 1 79 ? 9.260 3.133 -9.717 1.00 90.00 79 PHE A O 1
ATOM 565 N N . HIS A 1 80 ? 8.115 2.760 -11.606 1.00 90.06 80 HIS A N 1
ATOM 566 C CA . HIS A 1 80 ? 8.154 1.299 -11.554 1.00 90.06 80 HIS A CA 1
ATOM 567 C C 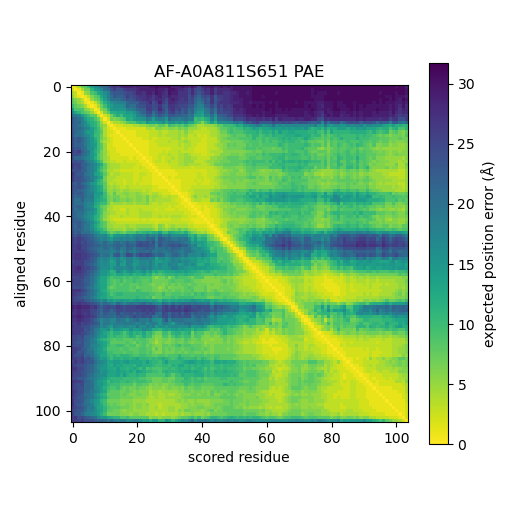. HIS A 1 80 ? 9.407 0.764 -12.250 1.00 90.06 80 HIS A C 1
ATOM 569 O O . HIS A 1 80 ? 9.841 1.310 -13.261 1.00 90.06 80 HIS A O 1
ATOM 575 N N . LEU A 1 81 ? 9.967 -0.331 -11.739 1.00 89.56 81 LEU A N 1
ATOM 576 C CA . LEU A 1 81 ? 11.188 -0.950 -12.254 1.00 89.56 81 LEU A CA 1
ATOM 577 C C . LEU A 1 81 ? 10.899 -2.366 -12.766 1.00 89.56 81 LEU A C 1
ATOM 579 O O . LEU A 1 81 ? 10.336 -3.179 -12.031 1.00 89.56 81 LEU A O 1
ATOM 583 N N . VAL A 1 82 ? 11.333 -2.689 -13.983 1.00 90.38 82 VAL A N 1
ATOM 584 C CA . VAL A 1 82 ? 11.197 -4.027 -14.588 1.00 90.38 82 VAL A CA 1
ATOM 585 C C . VAL A 1 82 ? 12.552 -4.567 -15.050 1.00 90.38 82 VAL A C 1
ATOM 587 O O . VAL A 1 82 ? 13.527 -3.819 -15.133 1.00 90.38 82 VAL A O 1
ATOM 590 N N . ASN A 1 83 ? 12.627 -5.883 -15.286 1.00 90.31 83 ASN A N 1
ATOM 591 C CA . ASN A 1 83 ? 13.849 -6.598 -15.699 1.00 90.31 83 ASN A CA 1
ATOM 592 C C . ASN A 1 83 ? 15.068 -6.338 -14.793 1.00 90.31 83 ASN A C 1
ATOM 594 O O . ASN A 1 83 ? 16.222 -6.420 -15.207 1.00 90.31 83 ASN A O 1
ATOM 598 N N . HIS A 1 84 ? 14.811 -6.038 -13.520 1.00 88.25 84 HIS A N 1
ATOM 599 C CA . HIS A 1 84 ? 15.842 -5.673 -12.555 1.00 88.25 84 HIS A CA 1
ATOM 600 C C . HIS A 1 84 ? 16.715 -6.857 -12.122 1.00 88.25 84 HIS A C 1
ATOM 602 O O . HIS A 1 84 ? 17.840 -6.650 -11.679 1.00 88.25 84 HIS A O 1
ATOM 608 N N . HIS A 1 85 ? 16.223 -8.090 -12.270 1.00 88.25 85 HIS A N 1
ATOM 609 C CA . HIS A 1 85 ? 16.916 -9.307 -11.847 1.00 88.25 85 HIS A CA 1
ATOM 610 C C . HIS A 1 85 ? 18.271 -9.490 -12.555 1.00 88.25 85 HIS A C 1
ATOM 612 O O . HIS A 1 85 ? 19.264 -9.811 -11.906 1.00 88.25 85 HIS A O 1
ATOM 618 N N . GLN A 1 86 ? 18.347 -9.182 -13.855 1.00 84.06 86 GLN A N 1
ATOM 619 C CA . GLN A 1 86 ? 19.593 -9.255 -14.630 1.00 84.06 86 GLN A CA 1
ATOM 620 C C . GLN A 1 86 ? 20.588 -8.171 -14.216 1.00 84.06 86 GLN A C 1
ATOM 622 O O . GLN A 1 86 ? 21.754 -8.463 -13.966 1.00 84.06 86 GLN A O 1
ATOM 627 N N . ALA A 1 87 ? 20.121 -6.924 -14.113 1.00 85.19 87 ALA A N 1
ATOM 628 C CA . ALA A 1 87 ? 20.973 -5.783 -13.792 1.00 85.19 87 ALA A CA 1
ATOM 629 C C . ALA A 1 87 ? 21.526 -5.834 -12.357 1.00 85.19 87 ALA A C 1
ATOM 631 O O . ALA A 1 87 ? 22.632 -5.361 -12.107 1.00 85.19 87 ALA A O 1
ATOM 632 N N . LEU A 1 88 ? 20.765 -6.405 -11.419 1.00 85.75 88 LEU A N 1
ATOM 633 C CA . LEU A 1 88 ? 21.135 -6.499 -10.004 1.00 85.75 88 LEU A CA 1
ATOM 634 C C . LEU A 1 88 ? 21.748 -7.853 -9.619 1.00 85.75 88 LEU A C 1
ATOM 636 O O . LEU A 1 88 ? 22.178 -8.014 -8.480 1.00 85.75 88 LEU A O 1
ATOM 640 N N . GLY A 1 89 ? 21.783 -8.827 -10.536 1.00 89.06 89 GLY A N 1
ATOM 641 C CA . GLY A 1 89 ? 22.303 -10.169 -10.263 1.00 89.06 89 GLY A CA 1
ATOM 642 C C . GLY A 1 89 ? 21.508 -10.932 -9.199 1.00 89.06 89 GLY A C 1
ATOM 643 O O . GLY A 1 89 ? 22.084 -11.727 -8.457 1.00 89.06 89 GLY A O 1
ATOM 644 N N . VAL A 1 90 ? 20.200 -10.677 -9.096 1.00 90.88 90 VAL A N 1
ATOM 645 C CA . VAL A 1 90 ? 19.310 -11.358 -8.144 1.00 90.88 90 VAL A CA 1
ATOM 646 C C . VAL A 1 90 ? 18.447 -12.398 -8.861 1.00 90.88 90 VAL A C 1
ATOM 648 O O . VAL A 1 90 ? 18.113 -12.203 -10.030 1.00 90.88 90 VAL A O 1
ATOM 651 N N . PRO A 1 91 ? 18.052 -13.492 -8.187 1.00 92.94 91 PRO A N 1
ATOM 652 C CA . PRO A 1 91 ? 17.057 -14.415 -8.722 1.00 92.94 91 PRO A CA 1
ATOM 653 C C . PRO A 1 91 ? 15.744 -13.703 -9.069 1.00 92.94 91 PRO A C 1
ATOM 655 O O . PRO A 1 91 ? 15.317 -12.796 -8.353 1.00 92.94 91 PRO A O 1
ATOM 658 N N . GLU A 1 92 ? 15.083 -14.131 -10.145 1.00 89.56 92 GLU A N 1
ATOM 659 C CA . GLU A 1 92 ? 13.804 -13.553 -10.589 1.00 89.56 92 GLU A CA 1
ATOM 660 C C . GLU A 1 92 ? 12.699 -13.680 -9.523 1.00 89.56 92 GLU A C 1
ATOM 662 O O . GLU A 1 92 ? 11.853 -12.799 -9.385 1.00 89.56 92 GLU A O 1
ATOM 667 N N . ASP A 1 93 ? 12.750 -14.734 -8.708 1.00 92.69 93 ASP A N 1
ATOM 668 C CA . ASP A 1 93 ? 11.799 -15.017 -7.633 1.00 92.69 93 ASP A CA 1
ATOM 669 C C . ASP A 1 93 ? 12.109 -14.285 -6.315 1.00 92.69 93 ASP A C 1
ATOM 671 O O . ASP A 1 93 ? 11.364 -14.429 -5.342 1.00 92.69 93 ASP A O 1
ATOM 675 N N . TYR A 1 94 ? 13.174 -13.476 -6.254 1.00 92.00 94 TYR A N 1
ATOM 676 C CA . TYR A 1 94 ? 13.572 -12.769 -5.034 1.00 92.00 94 TYR A CA 1
ATOM 677 C C . TYR A 1 94 ? 12.430 -11.946 -4.401 1.00 92.00 94 TYR A C 1
ATOM 679 O O . TYR A 1 94 ? 12.206 -12.098 -3.196 1.00 92.00 94 TYR A O 1
ATOM 687 N 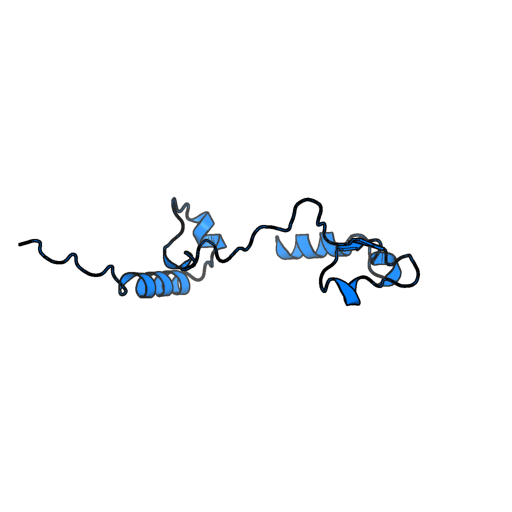N . PRO A 1 95 ? 11.653 -11.133 -5.153 1.00 91.69 95 PRO A N 1
ATOM 688 C CA . PRO A 1 95 ? 10.539 -10.384 -4.574 1.00 91.69 95 PRO A CA 1
ATOM 689 C C . PRO A 1 95 ? 9.447 -11.295 -4.006 1.00 91.69 95 PRO A C 1
ATOM 691 O O . PRO A 1 95 ? 8.909 -11.012 -2.938 1.00 91.69 95 PRO A O 1
ATOM 694 N N . ALA A 1 96 ? 9.140 -12.404 -4.688 1.00 92.56 96 ALA A N 1
ATOM 695 C CA . ALA A 1 96 ? 8.139 -13.363 -4.228 1.00 92.56 96 ALA A CA 1
ATOM 696 C C . ALA A 1 96 ? 8.577 -14.021 -2.913 1.00 92.56 96 ALA A C 1
ATOM 698 O O . ALA A 1 96 ? 7.828 -14.017 -1.941 1.00 92.56 96 ALA A O 1
ATOM 699 N N . ARG A 1 97 ? 9.836 -14.468 -2.837 1.00 93.81 97 ARG A N 1
ATOM 700 C CA . ARG A 1 97 ? 10.415 -15.040 -1.615 1.00 93.81 97 ARG A CA 1
ATOM 701 C C . ARG A 1 97 ? 10.429 -14.053 -0.450 1.00 93.81 97 ARG A C 1
ATOM 703 O O . ARG A 1 97 ? 10.154 -14.445 0.681 1.00 93.81 97 ARG A O 1
ATOM 710 N N . ALA A 1 98 ? 10.745 -12.784 -0.711 1.00 92.62 98 ALA A N 1
ATOM 711 C CA . ALA A 1 98 ? 10.707 -11.740 0.308 1.00 92.62 98 ALA A CA 1
ATOM 712 C C . ALA A 1 98 ? 9.280 -11.515 0.836 1.00 92.62 98 ALA A C 1
ATOM 714 O O . ALA A 1 98 ? 9.085 -11.400 2.044 1.00 92.62 98 ALA A O 1
ATOM 715 N N . LEU A 1 99 ? 8.279 -11.503 -0.050 1.00 94.94 99 LEU A N 1
ATOM 716 C CA . LEU A 1 99 ? 6.874 -11.383 0.342 1.00 94.94 99 LEU A CA 1
ATOM 717 C C . LEU A 1 99 ? 6.396 -12.591 1.152 1.00 94.94 99 LEU A C 1
ATOM 719 O O . LEU A 1 99 ? 5.694 -12.411 2.145 1.00 94.94 99 LEU A O 1
ATOM 723 N N . ASP A 1 100 ? 6.787 -13.804 0.768 1.00 96.38 100 ASP A N 1
ATOM 724 C CA . ASP A 1 100 ? 6.405 -15.019 1.490 1.00 96.38 100 ASP A CA 1
ATOM 725 C C . ASP A 1 100 ? 7.030 -15.071 2.888 1.00 96.38 100 ASP A C 1
ATOM 727 O O . ASP A 1 100 ? 6.350 -15.425 3.848 1.00 96.38 100 ASP A O 1
ATOM 731 N N . ALA A 1 101 ? 8.279 -14.620 3.036 1.00 94.88 101 ALA A N 1
ATOM 732 C CA . ALA A 1 101 ? 8.938 -14.523 4.337 1.00 94.88 101 ALA A CA 1
ATOM 733 C C . ALA A 1 101 ? 8.257 -13.530 5.298 1.00 94.88 101 ALA A C 1
ATOM 735 O O . ALA A 1 101 ? 8.311 -13.733 6.505 1.00 94.88 101 ALA A O 1
ATOM 736 N N . VAL A 1 102 ? 7.625 -12.465 4.785 1.00 93.38 102 VAL A N 1
ATOM 737 C CA . VAL A 1 102 ? 6.899 -11.468 5.602 1.00 93.38 102 VAL A CA 1
ATOM 738 C C . VAL A 1 102 ? 5.490 -11.939 5.974 1.00 93.38 102 VAL A C 1
ATOM 740 O O . VAL A 1 102 ? 4.919 -11.476 6.960 1.00 93.38 102 VAL A O 1
ATOM 743 N N . ARG A 1 103 ? 4.897 -12.824 5.168 1.00 88.50 103 ARG A N 1
ATOM 744 C CA . ARG A 1 103 ? 3.554 -13.370 5.411 1.00 88.50 103 ARG A CA 1
ATOM 745 C C . ARG A 1 103 ? 3.542 -14.502 6.438 1.00 88.50 103 ARG A C 1
ATOM 747 O O . ARG A 1 103 ? 2.483 -14.728 7.026 1.00 88.50 103 ARG A O 1
ATOM 754 N N . ALA A 1 104 ? 4.664 -15.212 6.579 1.00 57.84 104 ALA A N 1
ATOM 755 C CA . ALA A 1 104 ? 4.867 -16.279 7.559 1.00 57.84 104 ALA A CA 1
ATOM 756 C C . ALA A 1 104 ? 4.796 -15.745 8.998 1.00 57.84 104 ALA A C 1
ATOM 758 O O . ALA A 1 104 ? 4.158 -16.430 9.828 1.00 57.84 104 ALA A O 1
#

Solvent-accessible surface area (backbone atoms only — not comparable to full-atom values): 7017 Å² total; per-residue (Å²): 137,83,78,83,79,80,82,81,72,77,72,54,52,61,54,53,50,50,54,50,62,70,64,70,51,56,72,66,46,51,58,74,71,64,66,93,64,86,56,75,82,76,57,61,95,60,87,64,77,69,66,80,88,60,63,92,92,68,69,78,48,77,39,54,52,81,50,91,79,77,70,60,66,86,80,60,76,59,66,46,79,38,63,48,32,73,71,68,74,44,64,84,58,48,67,59,54,54,52,52,65,73,72,107

Mean predicted aligned error: 11.24 Å

InterPro domains:
  IPR027443 Isopenicillin N synthase-like superfamily [G3DSA:2.60.120.330] (17-104)